Protein AF-A0A661SMF1-F1 (afdb_monomer_lite)

Sequence (92 aa):
MFSDLKDLLDWHFDRMSDAEREIMHWLAVNREPVSYPELKEDILSPLSRKELPSALHFLLRGLPIEKRGKCFTIQPVLMEHMTDRLIGQETV

pLDDT: mean 83.27, std 11.82, range [31.22, 94.62]

Secondary structure (DSSP, 8-state):
--SSHHHHHHHHHHTS-HHHHHHHHHHHHH-S-EEHHHHHHH---HHHHHHHHHHHHHHHHHS-EEEETTEEEE-HHHHHHHHHHHHHTT--

Radius of gyration: 12.99 Å; chains: 1; bounding box: 32×37×28 Å

Structure (mmCIF, N/CA/C/O backbone):
data_AF-A0A661SMF1-F1
#
_entry.id   AF-A0A661SMF1-F1
#
loop_
_atom_site.group_PDB
_atom_site.id
_atom_site.type_symbol
_atom_site.label_atom_id
_atom_site.label_alt_id
_atom_site.label_comp_id
_atom_site.label_asym_id
_atom_site.label_entity_id
_atom_site.label_seq_id
_atom_site.pdbx_PDB_ins_code
_atom_site.Cartn_x
_atom_site.Cartn_y
_atom_site.Cartn_z
_atom_site.occupancy
_atom_site.B_iso_or_equiv
_atom_site.auth_seq_id
_atom_site.auth_comp_id
_atom_site.auth_asym_id
_atom_site.auth_atom_id
_atom_site.pdbx_PDB_model_num
ATOM 1 N N . MET A 1 1 ? 20.459 -17.344 -6.384 1.00 57.81 1 MET A N 1
ATOM 2 C CA . MET A 1 1 ? 20.673 -16.153 -7.231 1.00 57.81 1 MET A CA 1
ATOM 3 C C . MET A 1 1 ? 19.348 -15.899 -7.923 1.00 57.81 1 MET A C 1
ATOM 5 O O . MET A 1 1 ? 18.828 -16.857 -8.476 1.00 57.81 1 MET A O 1
ATOM 9 N N . PHE A 1 2 ? 18.764 -14.707 -7.795 1.00 62.19 2 PHE A N 1
ATOM 10 C CA . PHE A 1 2 ? 17.539 -14.353 -8.526 1.00 62.19 2 PHE A CA 1
ATOM 11 C C . PHE A 1 2 ? 17.891 -14.212 -10.010 1.00 62.19 2 PHE A C 1
ATOM 13 O O . PHE A 1 2 ? 18.895 -13.566 -10.316 1.00 62.19 2 PHE A O 1
ATOM 20 N N . SER A 1 3 ? 17.139 -14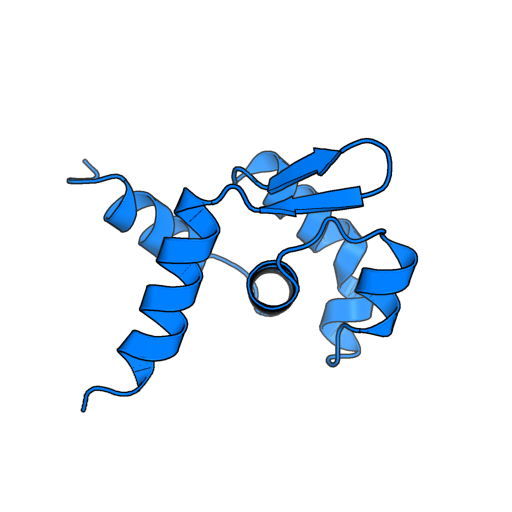.876 -10.888 1.00 64.44 3 SER A N 1
ATOM 21 C CA . SER A 1 3 ? 17.411 -14.914 -12.332 1.00 64.44 3 SER A CA 1
ATOM 22 C C . SER A 1 3 ? 17.077 -13.573 -12.978 1.00 64.44 3 SER A C 1
ATOM 24 O O . SER A 1 3 ? 17.856 -13.090 -13.792 1.00 64.44 3 SER A O 1
ATOM 26 N N . ASP A 1 4 ? 15.991 -12.939 -12.521 1.00 79.12 4 ASP A N 1
ATOM 27 C CA . ASP A 1 4 ? 15.498 -11.657 -13.022 1.00 79.12 4 ASP A CA 1
ATOM 28 C C . ASP A 1 4 ? 14.835 -10.816 -11.912 1.00 79.12 4 ASP A C 1
ATOM 30 O O . ASP A 1 4 ? 14.502 -11.313 -10.832 1.00 79.12 4 ASP A O 1
ATOM 34 N N . LEU A 1 5 ? 14.603 -9.521 -12.176 1.00 80.38 5 LEU A N 1
ATOM 35 C CA . LEU A 1 5 ? 13.903 -8.602 -11.259 1.00 80.38 5 LEU A CA 1
ATOM 36 C C . LEU A 1 5 ? 12.535 -9.152 -10.824 1.00 80.38 5 LEU A C 1
ATOM 38 O O . LEU A 1 5 ? 12.142 -8.988 -9.671 1.00 80.38 5 LEU A O 1
ATOM 42 N N . LYS A 1 6 ? 11.833 -9.837 -11.732 1.00 79.25 6 LYS A N 1
ATOM 43 C CA . LYS A 1 6 ? 10.534 -10.452 -11.457 1.00 79.25 6 LYS A CA 1
ATOM 44 C C . LYS A 1 6 ? 10.616 -11.499 -10.341 1.00 79.25 6 LYS A C 1
ATOM 46 O O . LYS A 1 6 ? 9.794 -11.446 -9.437 1.00 79.25 6 LYS A O 1
ATOM 51 N N . ASP A 1 7 ? 11.631 -12.365 -10.344 1.00 82.44 7 ASP A N 1
ATOM 52 C CA . ASP A 1 7 ? 11.806 -13.398 -9.309 1.00 82.44 7 ASP A CA 1
ATOM 53 C C . ASP A 1 7 ? 12.075 -12.792 -7.926 1.00 82.44 7 ASP A C 1
ATOM 55 O O . ASP A 1 7 ? 11.644 -13.320 -6.900 1.00 82.44 7 ASP A O 1
ATOM 59 N N . LEU A 1 8 ? 12.803 -11.671 -7.888 1.00 83.44 8 LEU A N 1
ATOM 60 C CA . LEU A 1 8 ? 13.043 -10.930 -6.654 1.00 83.44 8 LEU A CA 1
ATOM 61 C C . LEU A 1 8 ? 11.738 -10.318 -6.126 1.00 83.44 8 LEU A C 1
ATOM 63 O O . LEU A 1 8 ? 11.442 -10.440 -4.938 1.00 83.44 8 LEU A O 1
ATOM 67 N N . LEU A 1 9 ? 10.953 -9.683 -6.999 1.00 80.94 9 LEU A N 1
ATOM 68 C CA . LEU A 1 9 ? 9.662 -9.099 -6.633 1.00 80.94 9 LEU A CA 1
ATOM 69 C C . LEU A 1 9 ? 8.658 -10.167 -6.180 1.00 80.94 9 LEU A C 1
ATOM 71 O O . LEU A 1 9 ? 8.019 -9.981 -5.144 1.00 80.94 9 LEU A O 1
ATOM 75 N N . ASP A 1 10 ? 8.601 -11.303 -6.880 1.00 84.19 10 ASP A N 1
ATOM 76 C CA . ASP A 1 10 ? 7.770 -12.456 -6.522 1.00 84.19 10 ASP A CA 1
ATOM 77 C C . ASP A 1 10 ? 8.124 -12.956 -5.114 1.00 84.19 10 ASP A C 1
ATOM 79 O O . ASP A 1 10 ? 7.252 -13.064 -4.250 1.00 84.19 10 ASP A O 1
ATOM 83 N N . TRP A 1 11 ? 9.416 -13.150 -4.830 1.00 84.56 11 TRP A N 1
ATOM 84 C CA . TRP A 1 11 ? 9.875 -13.569 -3.505 1.00 84.56 11 TRP A CA 1
ATOM 85 C C . TRP A 1 11 ? 9.540 -12.558 -2.403 1.00 84.56 11 TRP A C 1
ATOM 87 O O . TRP A 1 11 ? 9.139 -12.947 -1.304 1.00 84.56 11 TRP A O 1
ATOM 97 N N . HIS A 1 12 ? 9.705 -11.260 -2.671 1.00 82.25 12 HIS A N 1
ATOM 98 C CA . HIS A 1 12 ? 9.343 -10.225 -1.706 1.00 82.25 12 HIS A CA 1
ATOM 99 C C . HIS A 1 12 ? 7.841 -10.252 -1.413 1.00 82.25 12 HIS A C 1
ATOM 101 O O . HIS A 1 12 ? 7.450 -10.181 -0.249 1.00 82.25 12 HIS A O 1
ATOM 107 N N . PHE A 1 13 ? 7.010 -10.399 -2.444 1.00 83.56 13 PHE A N 1
ATOM 108 C CA . PHE A 1 13 ? 5.556 -10.438 -2.325 1.00 83.56 13 PHE A CA 1
ATOM 109 C C . PHE A 1 13 ? 5.034 -11.689 -1.615 1.00 83.56 13 PHE A C 1
ATOM 111 O O . PHE A 1 13 ? 4.123 -11.614 -0.783 1.00 83.56 13 PHE A O 1
ATOM 118 N N . ASP A 1 14 ? 5.644 -12.842 -1.858 1.00 86.12 14 ASP A N 1
ATOM 119 C CA . ASP A 1 14 ? 5.268 -14.089 -1.190 1.00 86.12 14 ASP A CA 1
ATOM 120 C C . ASP A 1 14 ? 5.555 -14.054 0.320 1.00 86.12 14 ASP A C 1
ATOM 122 O O . ASP A 1 14 ? 4.899 -14.752 1.094 1.00 86.12 14 ASP A O 1
ATOM 126 N N . ARG A 1 15 ? 6.472 -13.185 0.763 1.00 87.38 15 ARG A N 1
ATOM 127 C CA . ARG A 1 15 ? 6.788 -12.966 2.183 1.00 87.38 15 ARG A CA 1
ATOM 128 C C . ARG A 1 15 ? 5.990 -11.846 2.851 1.00 87.38 15 ARG A C 1
ATOM 130 O O . ARG A 1 15 ? 6.101 -11.706 4.069 1.00 87.38 15 ARG A O 1
ATOM 137 N N . MET A 1 16 ? 5.232 -11.060 2.089 1.00 89.38 16 MET A N 1
ATOM 138 C CA . MET A 1 16 ? 4.394 -9.996 2.641 1.00 89.38 16 MET A CA 1
ATOM 139 C C . MET A 1 16 ? 3.263 -10.577 3.490 1.00 89.38 16 MET A C 1
ATOM 141 O O . MET A 1 16 ? 2.652 -11.588 3.139 1.00 89.38 16 MET A O 1
ATOM 145 N N . SER A 1 17 ? 2.963 -9.894 4.586 1.00 90.69 17 SER A N 1
ATOM 146 C CA . SER A 1 17 ? 1.728 -10.072 5.343 1.00 90.69 17 SER A CA 1
ATOM 147 C C . SER A 1 17 ? 0.508 -9.674 4.511 1.00 90.69 17 SER A C 1
ATOM 149 O O . SER A 1 17 ? 0.606 -8.924 3.536 1.00 90.69 17 SER A O 1
ATOM 151 N N . ASP A 1 18 ? -0.669 -10.135 4.926 1.00 90.44 18 ASP A N 1
ATOM 152 C CA . ASP A 1 18 ? -1.921 -9.810 4.238 1.00 90.44 18 ASP A CA 1
ATOM 153 C C . ASP A 1 18 ? -2.186 -8.296 4.210 1.00 90.44 18 ASP A C 1
ATOM 155 O O . ASP A 1 18 ? -2.617 -7.765 3.187 1.00 90.44 18 ASP A O 1
ATOM 159 N N . ALA A 1 19 ? -1.829 -7.582 5.284 1.00 91.69 19 ALA A N 1
ATOM 160 C CA . ALA A 1 19 ? -1.930 -6.127 5.346 1.00 91.69 19 ALA A CA 1
ATOM 161 C C . ALA A 1 19 ? -1.019 -5.433 4.320 1.00 91.69 19 ALA A C 1
ATOM 163 O O . ALA A 1 19 ? -1.443 -4.502 3.637 1.00 91.69 19 ALA A O 1
ATOM 164 N N . GLU A 1 20 ? 0.226 -5.894 4.183 1.00 90.69 20 GLU A N 1
ATOM 165 C CA . GLU A 1 20 ? 1.171 -5.369 3.192 1.00 90.69 20 GLU A CA 1
ATOM 166 C C . GLU A 1 20 ? 0.689 -5.614 1.758 1.00 90.69 20 GLU A C 1
ATOM 168 O O . GLU A 1 20 ? 0.741 -4.700 0.932 1.00 90.69 20 GLU A O 1
ATOM 173 N N . ARG A 1 21 ? 0.166 -6.814 1.469 1.00 89.56 21 ARG A N 1
ATOM 174 C CA . ARG A 1 21 ? -0.400 -7.145 0.152 1.00 89.56 21 ARG A CA 1
ATOM 175 C C . ARG A 1 21 ? -1.609 -6.287 -0.181 1.00 89.56 21 ARG A C 1
ATOM 177 O O . ARG A 1 21 ? -1.685 -5.769 -1.290 1.00 89.56 21 ARG A O 1
ATOM 184 N N . GLU A 1 22 ? -2.527 -6.100 0.765 1.00 90.44 22 GLU A N 1
ATOM 185 C CA . GLU A 1 22 ? -3.713 -5.263 0.561 1.00 90.44 22 GLU A CA 1
ATOM 186 C C . GLU A 1 22 ? -3.326 -3.811 0.255 1.00 90.44 22 GLU A C 1
ATOM 188 O O . GLU A 1 22 ? -3.842 -3.230 -0.698 1.00 90.44 22 GLU A O 1
ATOM 193 N N . ILE A 1 23 ? -2.351 -3.251 0.980 1.00 90.00 23 ILE A N 1
ATOM 194 C CA . ILE A 1 23 ? -1.812 -1.911 0.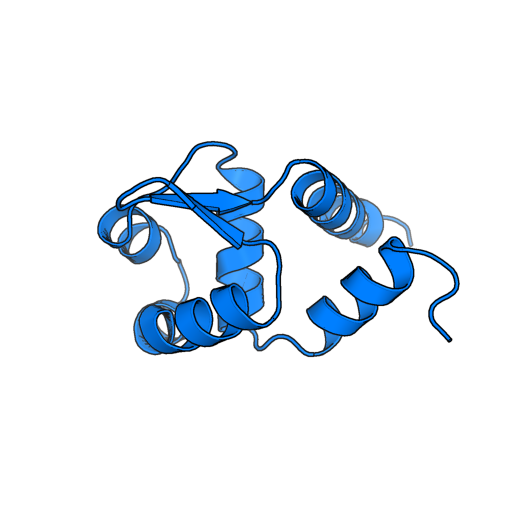700 1.00 90.00 23 ILE A CA 1
ATOM 195 C C . ILE A 1 23 ? -1.202 -1.845 -0.705 1.00 90.00 23 ILE A C 1
ATOM 197 O O . ILE A 1 23 ? -1.473 -0.905 -1.452 1.00 90.00 23 ILE A O 1
ATOM 201 N N . MET A 1 24 ? -0.384 -2.834 -1.077 1.00 89.06 24 MET A N 1
ATOM 202 C CA . MET A 1 24 ? 0.250 -2.892 -2.397 1.00 89.06 24 MET A CA 1
ATOM 203 C C . MET A 1 24 ? -0.780 -2.997 -3.525 1.00 89.06 24 MET A C 1
ATOM 205 O O . MET A 1 24 ? -0.651 -2.299 -4.530 1.00 89.06 24 MET A O 1
ATOM 209 N N . HIS A 1 25 ? -1.814 -3.825 -3.357 1.00 87.75 25 HIS A N 1
ATOM 210 C CA . HIS A 1 25 ? -2.922 -3.919 -4.306 1.00 87.75 25 HIS A CA 1
ATOM 211 C C . HIS A 1 25 ? -3.646 -2.583 -4.442 1.00 87.75 25 HIS A C 1
ATOM 213 O O . HIS A 1 25 ? -3.878 -2.134 -5.562 1.00 87.75 25 HIS A O 1
ATOM 219 N N . TRP A 1 26 ? -3.936 -1.918 -3.323 1.00 89.56 26 TRP A N 1
ATOM 220 C CA . TRP A 1 26 ? -4.629 -0.637 -3.340 1.00 89.56 26 TRP A CA 1
ATOM 221 C C . TRP A 1 26 ? -3.836 0.432 -4.097 1.00 89.56 26 TRP A C 1
ATOM 223 O O . TRP A 1 26 ? -4.345 1.065 -5.020 1.00 89.56 26 TRP A O 1
ATOM 233 N N . LEU A 1 27 ? -2.550 0.577 -3.775 1.00 88.25 27 LEU A N 1
ATOM 234 C CA . LEU A 1 27 ? -1.659 1.525 -4.446 1.00 88.25 27 LEU A CA 1
ATOM 235 C C . LEU A 1 27 ? -1.476 1.205 -5.943 1.00 88.25 27 LEU A C 1
ATOM 237 O O . LEU A 1 27 ? -1.388 2.126 -6.758 1.00 88.25 27 LEU A O 1
ATOM 241 N N . ALA A 1 28 ? -1.437 -0.078 -6.321 1.00 87.25 28 ALA A N 1
ATOM 242 C CA . ALA A 1 28 ? -1.327 -0.500 -7.719 1.00 87.25 28 ALA A CA 1
ATOM 243 C C . ALA A 1 28 ? -2.606 -0.210 -8.526 1.00 87.25 28 ALA A C 1
ATOM 245 O O . ALA A 1 28 ? -2.518 0.156 -9.700 1.00 87.25 28 ALA A O 1
ATOM 246 N N . VAL A 1 29 ? -3.783 -0.339 -7.902 1.00 85.94 29 VAL A N 1
ATOM 247 C CA . VAL A 1 29 ? -5.083 -0.031 -8.520 1.00 85.94 29 VAL A CA 1
ATOM 248 C C . VAL A 1 29 ? -5.314 1.476 -8.623 1.00 85.94 29 VAL A C 1
ATOM 250 O O . VAL A 1 29 ? -5.788 1.937 -9.658 1.00 85.94 29 VAL A O 1
ATOM 253 N N . ASN A 1 30 ? -4.953 2.250 -7.595 1.00 87.00 30 ASN A N 1
ATOM 254 C CA . ASN A 1 30 ? -5.196 3.693 -7.574 1.00 87.00 30 ASN A CA 1
ATOM 255 C C . ASN A 1 30 ? -4.360 4.463 -8.603 1.00 87.00 30 ASN A C 1
ATOM 257 O O . ASN A 1 30 ? -4.818 5.462 -9.145 1.00 87.00 30 ASN A O 1
ATOM 261 N N . ARG A 1 31 ? -3.129 4.011 -8.877 1.00 83.06 31 ARG A N 1
ATOM 262 C CA . ARG A 1 31 ? -2.191 4.588 -9.866 1.00 83.06 31 ARG A CA 1
ATOM 263 C C . ARG A 1 31 ? -1.797 6.059 -9.676 1.00 83.06 31 ARG A C 1
ATOM 265 O O . ARG A 1 31 ? -0.915 6.539 -10.382 1.00 83.06 31 ARG A O 1
ATOM 272 N N . GLU A 1 32 ? -2.361 6.749 -8.693 1.00 86.94 32 GLU A N 1
ATOM 273 C CA . GLU A 1 32 ? -1.997 8.106 -8.286 1.00 86.94 32 GLU A CA 1
ATOM 274 C C . GLU A 1 32 ? -1.375 8.113 -6.877 1.00 86.94 32 GLU A C 1
ATOM 276 O O . GLU A 1 32 ? -1.599 7.175 -6.105 1.00 86.94 32 GLU A O 1
ATOM 281 N N . PRO A 1 33 ? -0.568 9.130 -6.508 1.00 89.19 33 PRO A N 1
ATOM 282 C CA . PRO A 1 33 ?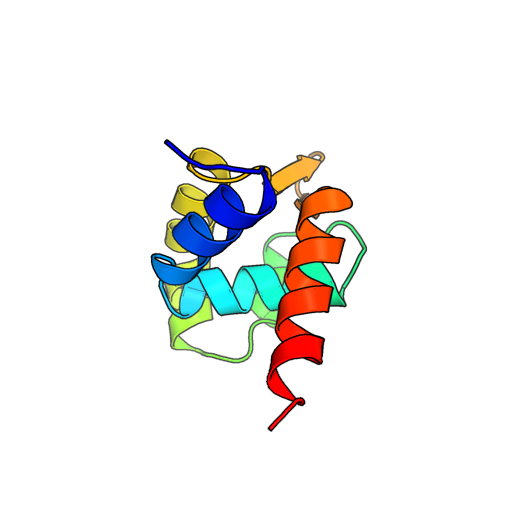 -0.018 9.242 -5.160 1.00 89.19 33 PRO A CA 1
ATOM 283 C C . PRO A 1 33 ? -1.114 9.398 -4.097 1.00 89.19 33 PRO A C 1
ATOM 285 O O . PRO A 1 33 ? -1.887 10.347 -4.148 1.00 89.19 33 PRO A O 1
ATOM 288 N N . VAL A 1 34 ? -1.108 8.530 -3.085 1.00 92.62 34 VAL A N 1
ATOM 289 C CA . VAL A 1 34 ? -2.156 8.458 -2.050 1.00 92.62 34 VAL A CA 1
ATOM 290 C C . VAL A 1 34 ? -1.621 8.948 -0.718 1.00 92.62 34 VAL A C 1
ATOM 292 O O . VAL A 1 34 ? -0.549 8.520 -0.284 1.00 92.62 34 VAL A O 1
ATOM 295 N N . SER A 1 35 ? -2.336 9.830 -0.033 1.00 93.62 35 SER A N 1
ATOM 296 C CA . SER A 1 35 ? -1.963 10.239 1.318 1.00 93.62 35 SER A CA 1
ATOM 297 C C . SER A 1 35 ? -2.284 9.152 2.353 1.00 93.62 35 SER A C 1
ATOM 299 O O . SER A 1 35 ? -3.095 8.257 2.139 1.00 93.62 35 SER A O 1
ATOM 301 N N . TYR A 1 36 ? -1.648 9.225 3.523 1.00 92.62 36 TYR A N 1
ATOM 302 C CA . TYR A 1 36 ? -1.966 8.318 4.631 1.00 92.62 36 TYR A CA 1
ATOM 303 C C . TYR A 1 36 ? -3.462 8.279 5.023 1.00 92.62 36 TYR A C 1
ATOM 305 O O . TYR A 1 36 ? -3.965 7.174 5.224 1.00 92.62 36 TYR A O 1
ATOM 313 N N . PRO A 1 37 ? -4.176 9.416 5.196 1.00 93.69 37 PRO A N 1
ATOM 314 C CA . PRO A 1 37 ? -5.594 9.372 5.550 1.00 93.69 37 PRO A CA 1
ATOM 315 C C . PRO A 1 37 ? -6.451 8.717 4.464 1.00 93.69 37 PRO A C 1
ATOM 317 O O . PRO A 1 37 ? -7.241 7.853 4.822 1.00 93.69 37 PRO A O 1
ATOM 320 N N . GLU A 1 38 ? -6.225 9.033 3.185 1.00 93.19 38 GLU A N 1
ATOM 321 C CA . GLU A 1 38 ? -6.933 8.400 2.055 1.00 93.19 38 GLU A CA 1
ATOM 322 C C . GLU A 1 38 ? -6.710 6.881 2.069 1.00 93.19 38 GLU A C 1
ATOM 324 O O . GLU A 1 38 ? -7.650 6.104 2.200 1.00 93.19 38 GLU A O 1
ATOM 329 N N . LEU A 1 39 ? -5.445 6.449 2.129 1.00 91.62 39 LEU A N 1
ATOM 330 C CA . LEU A 1 39 ? -5.099 5.028 2.183 1.00 91.62 39 LEU A CA 1
ATOM 331 C C . LEU A 1 39 ? -5.742 4.313 3.386 1.00 91.62 39 LEU A C 1
ATOM 333 O O . LEU A 1 39 ? -6.130 3.152 3.301 1.00 91.62 39 LEU A O 1
ATOM 337 N N . LYS A 1 40 ? -5.867 4.993 4.530 1.00 92.50 40 LYS A N 1
ATOM 338 C CA . LYS A 1 40 ? -6.510 4.436 5.725 1.00 92.50 40 LYS A CA 1
ATOM 339 C C . LYS A 1 40 ? -8.026 4.300 5.565 1.00 92.50 40 LYS A C 1
ATOM 341 O O . LYS A 1 40 ? -8.600 3.384 6.156 1.00 92.50 40 LYS A O 1
ATOM 346 N N . GLU A 1 41 ? -8.671 5.215 4.850 1.00 92.44 41 GLU A N 1
ATOM 347 C CA . GLU A 1 41 ? -10.110 5.171 4.585 1.00 92.44 41 GLU A CA 1
ATOM 348 C C . GLU A 1 41 ? -10.460 4.068 3.587 1.00 92.44 41 GLU A C 1
ATOM 350 O O . GLU A 1 41 ? -11.424 3.333 3.821 1.00 92.44 41 GLU A O 1
ATOM 355 N N . ASP A 1 42 ? -9.623 3.892 2.567 1.00 90.62 42 ASP A N 1
ATOM 356 C CA . ASP A 1 42 ? -9.913 3.002 1.449 1.00 90.62 42 ASP A CA 1
ATOM 357 C C . ASP A 1 42 ? -9.485 1.538 1.655 1.00 90.62 42 ASP A C 1
ATOM 359 O O . ASP A 1 42 ? -9.987 0.640 0.973 1.00 90.62 42 ASP A O 1
ATOM 363 N N . ILE A 1 43 ? -8.596 1.260 2.617 1.00 91.44 43 ILE A N 1
ATOM 364 C CA . ILE A 1 43 ? -8.304 -0.116 3.045 1.00 91.44 43 ILE A CA 1
ATOM 365 C C . ILE A 1 43 ? -9.556 -0.736 3.662 1.00 91.44 43 ILE A C 1
ATOM 367 O O . ILE A 1 43 ? -10.116 -0.214 4.635 1.00 91.44 43 ILE A O 1
ATOM 371 N N . LEU A 1 44 ? -9.961 -1.884 3.123 1.00 89.88 44 LEU A N 1
ATOM 372 C CA . LEU A 1 44 ? -11.226 -2.534 3.447 1.00 89.88 44 LEU A CA 1
ATOM 373 C C . LEU A 1 44 ? -11.122 -3.346 4.737 1.00 89.88 44 LEU A C 1
ATOM 375 O O . LEU A 1 44 ? -12.029 -3.308 5.570 1.00 89.88 44 LEU A O 1
ATOM 379 N N . SER A 1 45 ? -10.010 -4.058 4.931 1.00 92.19 45 SER A N 1
ATOM 380 C CA . SER A 1 45 ? -9.790 -4.874 6.123 1.00 92.19 45 SER A CA 1
ATOM 381 C C . SER A 1 45 ? -9.558 -4.006 7.368 1.00 92.19 45 SER A C 1
ATOM 383 O O . SER A 1 45 ? -8.593 -3.234 7.430 1.00 92.19 45 SER A O 1
ATOM 385 N N . PRO A 1 46 ? -10.365 -4.169 8.435 1.00 91.62 46 PRO A N 1
ATOM 386 C CA . PRO A 1 46 ? -10.126 -3.483 9.703 1.00 91.62 46 PRO A CA 1
ATOM 387 C C . PRO A 1 46 ? -8.776 -3.846 10.335 1.00 91.62 46 PRO A C 1
ATOM 389 O O . PRO A 1 46 ? -8.170 -3.013 11.014 1.00 91.62 46 PRO A O 1
ATOM 392 N N . LEU A 1 47 ? -8.298 -5.077 10.111 1.00 91.50 47 LEU A N 1
ATOM 393 C CA . LEU A 1 47 ? -6.998 -5.532 10.600 1.00 91.50 47 LEU A CA 1
ATOM 394 C C . LEU A 1 47 ? -5.870 -4.805 9.863 1.00 91.50 47 LEU A C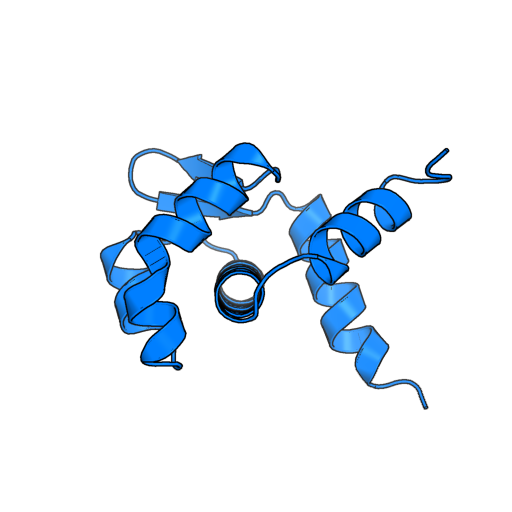 1
ATOM 396 O O . LEU A 1 47 ? -5.035 -4.174 10.509 1.00 91.50 47 LEU A O 1
ATOM 400 N N . SER A 1 48 ? -5.916 -4.775 8.532 1.00 91.94 48 SER A N 1
ATOM 401 C CA . SER A 1 48 ? -4.919 -4.077 7.714 1.00 91.94 48 SER A CA 1
ATOM 402 C C . SER A 1 48 ? -4.907 -2.577 7.994 1.00 91.94 48 SER A C 1
ATOM 404 O O . SER A 1 48 ? -3.847 -1.966 8.088 1.00 91.94 48 SER A O 1
ATOM 406 N N . ARG A 1 49 ? -6.075 -1.973 8.251 1.00 93.62 49 ARG A N 1
ATOM 407 C CA . ARG A 1 49 ? -6.181 -0.566 8.665 1.00 93.62 49 ARG A CA 1
ATOM 408 C C . ARG A 1 49 ? -5.488 -0.290 10.003 1.00 93.62 49 ARG A C 1
ATOM 410 O O . ARG A 1 49 ? -4.921 0.787 10.195 1.00 93.62 49 ARG A O 1
ATOM 417 N N . LYS A 1 50 ? -5.545 -1.240 10.942 1.00 93.94 50 LYS A N 1
ATOM 418 C CA . LYS A 1 50 ? -4.843 -1.160 12.232 1.00 93.94 50 LYS A CA 1
ATOM 419 C C . LYS A 1 50 ? -3.334 -1.348 12.058 1.00 93.94 50 LYS A C 1
ATOM 421 O O . LYS A 1 50 ? -2.562 -0.676 12.736 1.00 93.94 50 LYS A O 1
ATOM 426 N N . GLU A 1 51 ? -2.928 -2.237 11.158 1.00 94.62 51 GLU A N 1
ATOM 427 C CA . GLU A 1 51 ? -1.524 -2.560 10.888 1.00 94.62 51 GLU A CA 1
ATOM 428 C C . GLU A 1 51 ? -0.848 -1.605 9.896 1.00 94.62 51 GLU A C 1
ATOM 430 O O . GLU A 1 51 ? 0.376 -1.623 9.779 1.00 94.62 51 GLU A O 1
ATOM 435 N N . LEU A 1 52 ? -1.613 -0.713 9.259 1.00 92.38 52 LEU A N 1
ATOM 436 C CA . LEU A 1 52 ? -1.158 0.224 8.231 1.00 92.38 52 LEU A CA 1
ATOM 437 C C . LEU A 1 52 ? 0.159 0.954 8.565 1.00 92.38 52 LEU A C 1
ATOM 439 O O . LEU A 1 52 ? 1.039 0.975 7.704 1.00 92.38 52 LEU A O 1
ATOM 443 N N . PRO A 1 53 ? 0.374 1.519 9.775 1.00 92.38 53 PRO A N 1
ATOM 444 C CA . PRO A 1 53 ? 1.651 2.156 10.102 1.00 92.38 53 PRO A CA 1
ATOM 445 C C . PRO A 1 53 ? 2.842 1.194 10.035 1.00 92.38 53 PRO A C 1
ATOM 447 O O . PRO A 1 53 ? 3.893 1.544 9.498 1.00 92.38 53 PRO A O 1
ATOM 450 N N . SER A 1 54 ? 2.678 -0.012 10.582 1.00 92.81 54 SER A N 1
ATOM 451 C CA . SER A 1 54 ? 3.721 -1.038 10.619 1.00 92.81 54 SER A CA 1
ATOM 452 C C . SER A 1 54 ? 3.973 -1.595 9.223 1.00 92.81 54 SER A C 1
ATOM 454 O O . SER A 1 54 ? 5.121 -1.662 8.795 1.00 92.81 54 SER A O 1
ATOM 456 N N . ALA A 1 55 ? 2.912 -1.912 8.482 1.00 91.25 55 ALA A N 1
ATOM 457 C CA . ALA A 1 55 ? 3.004 -2.405 7.114 1.00 91.25 55 ALA A CA 1
ATOM 458 C C . ALA A 1 55 ? 3.697 -1.386 6.192 1.00 91.25 55 ALA A C 1
ATOM 460 O O . ALA A 1 55 ? 4.646 -1.734 5.497 1.00 91.25 55 ALA A O 1
ATOM 461 N N . LEU A 1 56 ? 3.335 -0.096 6.258 1.00 89.56 56 LEU A N 1
ATOM 462 C CA . LEU A 1 56 ? 4.042 0.954 5.512 1.00 89.56 56 LEU A CA 1
ATOM 463 C C . LEU A 1 56 ? 5.514 1.073 5.920 1.00 89.56 56 LEU A C 1
ATOM 465 O O . LEU A 1 56 ? 6.363 1.298 5.061 1.00 89.56 56 LEU A O 1
ATOM 469 N N . HIS A 1 57 ? 5.840 0.920 7.209 1.00 88.94 57 HIS A N 1
ATOM 470 C CA . HIS A 1 57 ? 7.232 0.933 7.664 1.00 88.94 57 HIS A CA 1
ATOM 471 C C . HIS A 1 57 ? 8.056 -0.193 7.025 1.00 88.94 57 HIS A C 1
ATOM 473 O O . HIS A 1 57 ? 9.182 0.054 6.587 1.00 88.94 57 HIS A O 1
ATOM 479 N N . PHE A 1 58 ? 7.514 -1.410 6.955 1.00 88.19 58 PHE A N 1
ATOM 480 C CA . PHE A 1 58 ? 8.195 -2.541 6.326 1.00 88.19 58 PHE A CA 1
ATOM 481 C C . PHE A 1 58 ? 8.288 -2.379 4.808 1.00 88.19 58 PHE A C 1
ATOM 483 O O . PHE A 1 58 ? 9.382 -2.513 4.253 1.00 88.19 58 PHE A O 1
ATOM 490 N N . LEU A 1 59 ? 7.196 -1.981 4.153 1.00 87.50 59 LEU A N 1
ATOM 491 C CA . LEU A 1 59 ? 7.159 -1.761 2.708 1.00 87.50 59 LEU A CA 1
ATOM 492 C C . LEU A 1 59 ? 8.158 -0.686 2.256 1.00 87.50 59 LEU A C 1
ATOM 494 O O . LEU A 1 59 ? 8.917 -0.919 1.321 1.00 87.50 59 LEU A O 1
ATOM 498 N N . LEU A 1 60 ? 8.243 0.452 2.955 1.00 84.44 60 LEU A N 1
ATOM 499 C CA . LEU A 1 60 ? 9.197 1.527 2.632 1.00 84.44 60 LEU A CA 1
ATOM 500 C C . LEU A 1 60 ? 10.669 1.129 2.829 1.00 84.44 60 LEU A C 1
ATOM 502 O O . LEU A 1 60 ? 11.559 1.802 2.312 1.00 84.44 60 LEU A O 1
ATOM 506 N N . ARG A 1 61 ? 10.947 0.081 3.615 1.00 82.88 61 ARG A N 1
ATOM 507 C CA . ARG A 1 61 ? 12.310 -0.428 3.841 1.00 82.88 61 ARG A CA 1
ATOM 508 C C . ARG A 1 61 ? 12.682 -1.573 2.908 1.00 82.88 61 ARG A C 1
ATOM 510 O O . ARG A 1 61 ? 13.863 -1.739 2.620 1.00 82.88 61 ARG A O 1
ATOM 517 N N . GLY A 1 62 ? 11.706 -2.389 2.520 1.00 76.62 62 GLY A N 1
ATOM 518 C CA . GLY A 1 62 ? 11.919 -3.619 1.761 1.00 76.62 62 GLY A CA 1
ATOM 519 C C . GLY A 1 62 ? 11.628 -3.504 0.269 1.00 76.62 62 GLY A C 1
ATOM 520 O O . GLY A 1 62 ? 12.064 -4.374 -0.478 1.00 76.62 62 GLY A O 1
ATOM 521 N N . LEU A 1 63 ? 10.904 -2.469 -0.168 1.00 75.06 63 LEU A N 1
ATOM 522 C CA . LEU A 1 63 ? 10.438 -2.320 -1.545 1.00 75.06 63 LEU A CA 1
ATOM 523 C C . LEU A 1 63 ? 10.576 -0.885 -2.068 1.00 75.06 63 LEU A C 1
ATOM 525 O O . LEU A 1 63 ? 10.578 0.065 -1.285 1.00 75.06 63 LEU A O 1
ATOM 529 N N . PRO A 1 64 ? 10.580 -0.708 -3.402 1.00 68.44 64 PRO A N 1
ATOM 530 C CA . PRO A 1 64 ? 10.495 0.600 -4.049 1.00 68.44 64 PRO A CA 1
ATOM 531 C C . PRO A 1 64 ? 9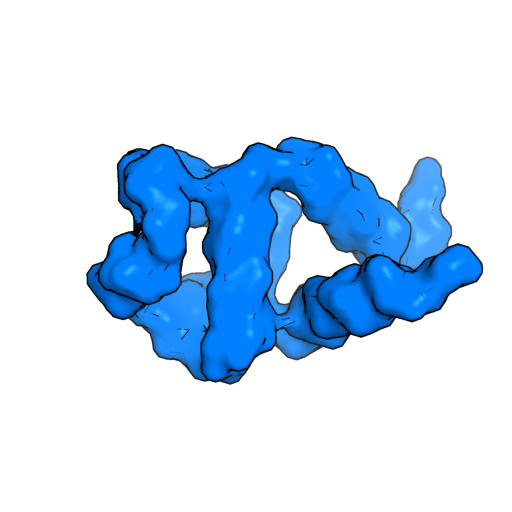.095 1.258 -3.968 1.00 68.44 64 PRO A C 1
ATOM 533 O O . PRO A 1 64 ? 8.557 1.714 -4.978 1.00 68.44 64 PRO A O 1
ATOM 536 N N . ILE A 1 65 ? 8.492 1.346 -2.774 1.00 77.44 65 ILE A N 1
ATOM 537 C CA . ILE A 1 65 ? 7.424 2.333 -2.540 1.00 77.44 65 ILE A CA 1
ATOM 538 C C . ILE A 1 65 ? 8.090 3.696 -2.384 1.00 77.44 65 ILE A C 1
ATOM 540 O O . ILE A 1 65 ? 8.934 3.906 -1.511 1.00 77.44 65 ILE A O 1
ATOM 544 N N . GLU A 1 66 ? 7.696 4.646 -3.221 1.00 77.25 66 GLU A N 1
ATOM 545 C CA . GLU A 1 66 ? 8.185 6.012 -3.141 1.00 77.25 66 GLU A CA 1
ATOM 546 C C . GLU A 1 66 ? 7.298 6.845 -2.226 1.00 77.25 66 GLU A C 1
ATOM 548 O O . GLU A 1 66 ? 6.066 6.788 -2.266 1.00 77.25 66 GLU A O 1
ATOM 553 N N . LYS A 1 67 ? 7.943 7.704 -1.440 1.00 79.12 67 LYS A N 1
ATOM 554 C CA . LYS A 1 67 ? 7.265 8.764 -0.707 1.00 79.12 67 LYS A CA 1
ATOM 555 C C . LYS A 1 67 ? 7.429 10.078 -1.462 1.00 79.12 67 LYS A C 1
ATOM 557 O O . LYS A 1 67 ? 8.527 10.627 -1.528 1.00 79.12 67 LYS A O 1
ATOM 562 N N . ARG A 1 68 ? 6.331 10.616 -1.994 1.00 80.44 68 ARG A N 1
ATOM 563 C CA . ARG A 1 68 ? 6.277 11.953 -2.605 1.00 80.44 68 ARG A CA 1
ATOM 564 C C . ARG A 1 68 ? 5.613 12.911 -1.626 1.00 80.44 68 ARG A C 1
ATOM 566 O O . ARG A 1 68 ? 4.392 13.024 -1.553 1.00 80.44 68 ARG A O 1
ATOM 573 N N . GLY A 1 69 ? 6.432 13.569 -0.806 1.00 84.56 69 GLY A N 1
ATOM 574 C CA . GLY A 1 69 ? 5.947 14.443 0.262 1.00 84.56 69 GLY A CA 1
ATOM 575 C C . GLY A 1 69 ? 5.180 13.662 1.332 1.00 84.56 69 GLY A C 1
ATOM 576 O O . GLY A 1 69 ? 5.778 12.909 2.100 1.00 84.56 69 GLY A O 1
ATOM 577 N N . LYS A 1 70 ? 3.859 13.862 1.405 1.00 87.44 70 LYS A N 1
ATOM 578 C CA . LYS A 1 70 ? 2.961 13.146 2.332 1.00 87.44 70 LYS A CA 1
ATOM 579 C C . LYS A 1 70 ? 2.223 11.970 1.681 1.00 87.44 70 LYS A C 1
ATOM 581 O O . LYS A 1 70 ? 1.452 11.310 2.373 1.00 87.44 70 LYS A O 1
ATOM 586 N N . CYS A 1 71 ? 2.470 11.721 0.397 1.00 90.00 71 CYS A N 1
ATOM 587 C CA . CYS A 1 71 ? 1.812 10.671 -0.365 1.00 90.00 71 CYS A CA 1
ATOM 588 C C . CYS A 1 71 ? 2.752 9.495 -0.642 1.00 90.00 71 CYS A C 1
ATOM 590 O O . CYS A 1 71 ? 3.976 9.653 -0.699 1.00 90.00 71 CYS A O 1
ATOM 592 N N . PHE A 1 72 ? 2.154 8.327 -0.835 1.00 90.38 72 PHE A N 1
ATOM 593 C CA . PHE A 1 72 ? 2.791 7.072 -1.199 1.00 90.38 72 PHE A CA 1
ATOM 594 C C . PHE A 1 72 ? 2.440 6.735 -2.641 1.00 90.38 72 PHE A C 1
ATOM 596 O O . PHE A 1 72 ? 1.315 6.954 -3.083 1.00 90.38 72 PHE A O 1
ATOM 603 N N . THR A 1 73 ? 3.405 6.210 -3.380 1.00 87.88 73 THR A N 1
ATOM 604 C CA . THR A 1 73 ? 3.190 5.734 -4.744 1.00 87.88 73 THR A CA 1
ATOM 605 C C . THR A 1 73 ? 4.105 4.551 -5.027 1.00 87.88 73 THR A C 1
ATOM 607 O O . THR A 1 73 ? 5.130 4.369 -4.371 1.00 87.88 73 THR A O 1
ATOM 610 N N . ILE A 1 74 ? 3.718 3.729 -5.991 1.00 86.38 74 ILE A N 1
ATOM 611 C CA . ILE A 1 74 ? 4.478 2.567 -6.434 1.00 86.38 74 ILE A CA 1
ATOM 612 C C . ILE A 1 74 ? 5.165 2.928 -7.754 1.00 86.38 74 ILE A C 1
ATOM 614 O O . ILE A 1 74 ? 4.548 3.545 -8.622 1.00 86.38 74 ILE A O 1
ATOM 618 N N . GLN A 1 75 ? 6.436 2.548 -7.923 1.00 83.50 75 GLN A N 1
ATOM 619 C CA . GLN A 1 75 ? 7.116 2.739 -9.207 1.00 83.50 75 GLN A CA 1
ATOM 620 C C . GLN A 1 75 ? 6.432 1.936 -10.329 1.00 83.50 75 GLN A C 1
ATOM 622 O O . GLN A 1 75 ? 5.989 0.815 -10.077 1.00 83.50 75 GLN A O 1
ATOM 627 N N . PRO A 1 76 ? 6.414 2.431 -11.580 1.00 81.94 76 PRO A N 1
ATOM 628 C CA . PRO A 1 76 ? 5.733 1.761 -12.692 1.00 81.94 76 PRO A CA 1
ATOM 629 C C . PRO A 1 76 ? 6.069 0.268 -12.844 1.00 81.94 76 PRO A C 1
ATOM 631 O O . PRO A 1 76 ? 5.166 -0.545 -12.996 1.00 81.94 76 PRO A O 1
ATOM 634 N N . VAL A 1 77 ? 7.339 -0.118 -12.681 1.00 81.88 77 VAL A N 1
ATOM 635 C CA . VAL A 1 77 ? 7.786 -1.522 -12.788 1.00 81.88 77 VAL A CA 1
ATOM 636 C C . VAL A 1 77 ? 7.142 -2.458 -11.754 1.00 81.88 77 VAL A C 1
ATOM 638 O O . VAL A 1 77 ? 6.832 -3.609 -12.045 1.00 81.88 77 VAL A O 1
ATOM 641 N N . LEU A 1 78 ? 6.906 -1.968 -10.535 1.00 82.75 78 LEU A N 1
ATOM 642 C CA . LEU A 1 78 ? 6.203 -2.722 -9.497 1.00 82.75 78 LEU A CA 1
ATOM 643 C C . LEU A 1 78 ? 4.706 -2.798 -9.801 1.00 82.75 78 LEU A C 1
ATOM 645 O O . LEU A 1 78 ? 4.076 -3.807 -9.513 1.00 82.75 78 LEU A O 1
ATOM 649 N N . MET A 1 79 ? 4.132 -1.735 -10.361 1.00 82.88 79 MET A N 1
ATOM 650 C CA . MET A 1 79 ? 2.722 -1.704 -10.741 1.00 82.88 79 MET A CA 1
ATOM 651 C C . MET A 1 79 ? 2.428 -2.699 -11.866 1.00 82.88 79 MET A C 1
ATOM 653 O O . MET A 1 79 ? 1.425 -3.407 -11.791 1.00 82.88 79 MET A O 1
ATOM 657 N N . GLU A 1 80 ? 3.312 -2.791 -12.862 1.00 82.25 80 GLU A N 1
ATOM 658 C CA . GLU A 1 80 ? 3.261 -3.817 -13.910 1.00 82.25 80 GLU A CA 1
ATOM 659 C C . GLU A 1 80 ? 3.320 -5.214 -13.291 1.00 82.25 80 GLU A C 1
ATOM 661 O O . GLU A 1 80 ? 2.398 -5.997 -13.487 1.00 82.25 80 GLU A O 1
ATOM 666 N N . HIS A 1 81 ? 4.298 -5.482 -12.421 1.00 84.00 81 HIS A N 1
ATOM 667 C CA . HIS A 1 81 ? 4.408 -6.768 -11.728 1.00 84.00 81 HIS A CA 1
ATOM 668 C C . HIS A 1 81 ? 3.152 -7.137 -10.914 1.00 84.00 81 HIS A C 1
ATOM 670 O O . HIS A 1 81 ? 2.674 -8.271 -10.958 1.00 84.00 81 HIS A O 1
ATOM 676 N N . MET A 1 82 ? 2.591 -6.176 -10.176 1.00 80.94 82 MET A N 1
ATOM 677 C CA . MET A 1 82 ? 1.359 -6.356 -9.403 1.00 80.94 82 MET A CA 1
ATOM 678 C C . MET A 1 82 ? 0.151 -6.622 -10.303 1.00 80.94 82 MET A C 1
ATOM 680 O O . MET A 1 82 ? -0.694 -7.450 -9.968 1.00 80.94 82 MET A O 1
ATOM 684 N N . THR A 1 83 ? 0.075 -5.932 -11.442 1.00 80.06 83 THR A N 1
ATOM 685 C CA . THR A 1 83 ? -0.982 -6.117 -12.443 1.00 80.06 83 THR A CA 1
ATOM 686 C C . THR A 1 83 ? -0.863 -7.495 -13.095 1.00 80.06 83 THR A C 1
ATOM 688 O O . THR A 1 83 ? -1.857 -8.212 -13.171 1.00 80.06 83 THR A O 1
ATOM 691 N N . ASP A 1 84 ? 0.349 -7.910 -13.465 1.00 81.69 84 ASP A N 1
ATOM 692 C CA . ASP A 1 84 ? 0.636 -9.234 -14.019 1.00 81.69 84 ASP A CA 1
ATOM 693 C C . ASP A 1 84 ? 0.276 -10.348 -13.036 1.00 81.69 84 ASP A C 1
ATOM 695 O O . ASP A 1 84 ? -0.285 -11.363 -13.440 1.00 81.69 84 ASP A O 1
ATOM 699 N N . ARG A 1 85 ? 0.539 -10.168 -11.732 1.00 77.38 85 ARG A N 1
ATOM 700 C CA . ARG A 1 85 ? 0.078 -11.124 -10.717 1.00 77.38 85 ARG A CA 1
ATOM 701 C C . ARG A 1 85 ? -1.437 -11.120 -10.580 1.00 77.38 85 ARG A C 1
ATOM 703 O O . ARG A 1 85 ? -2.007 -12.196 -10.514 1.00 77.38 85 ARG A O 1
ATOM 710 N N . LEU A 1 86 ? -2.096 -9.964 -10.543 1.00 72.00 86 LEU A N 1
ATOM 711 C CA . LEU A 1 86 ? -3.558 -9.899 -10.424 1.00 72.00 86 LEU A CA 1
ATOM 712 C C . LEU A 1 86 ? -4.263 -10.592 -11.600 1.00 72.00 86 LEU A C 1
ATOM 714 O O . LEU A 1 86 ? -5.200 -11.348 -11.376 1.00 72.00 86 LEU A O 1
ATOM 718 N N . ILE A 1 87 ? -3.782 -10.379 -12.828 1.00 72.88 87 ILE A N 1
ATOM 719 C CA . ILE A 1 87 ? -4.347 -10.968 -14.053 1.00 72.88 87 ILE A CA 1
ATOM 720 C C . ILE A 1 87 ? -3.901 -12.430 -14.226 1.00 72.88 87 ILE A C 1
ATOM 722 O O . ILE A 1 87 ? -4.675 -13.287 -14.646 1.00 72.88 87 ILE A O 1
ATOM 726 N N . GLY A 1 88 ? -2.656 -12.753 -13.873 1.00 63.88 88 GLY A N 1
ATOM 727 C CA . GLY A 1 88 ? -2.095 -14.101 -13.980 1.00 63.88 88 GLY A CA 1
ATOM 728 C C . GLY A 1 88 ? -2.730 -15.126 -13.036 1.00 63.88 88 GLY A C 1
ATOM 729 O O . GLY A 1 88 ? -2.566 -16.323 -13.252 1.00 63.88 88 GLY A O 1
ATOM 730 N N . GLN A 1 89 ? -3.486 -14.688 -12.023 1.00 52.44 89 GLN A N 1
ATOM 731 C CA . GLN A 1 89 ? -4.272 -15.568 -11.145 1.00 52.44 89 GLN A CA 1
ATOM 732 C C . GLN A 1 89 ? -5.591 -16.046 -11.799 1.00 52.44 89 GLN A C 1
ATOM 734 O O . GLN A 1 89 ? -6.319 -16.814 -11.175 1.00 52.44 89 GLN A O 1
ATOM 739 N N . GLU A 1 90 ? -5.891 -15.6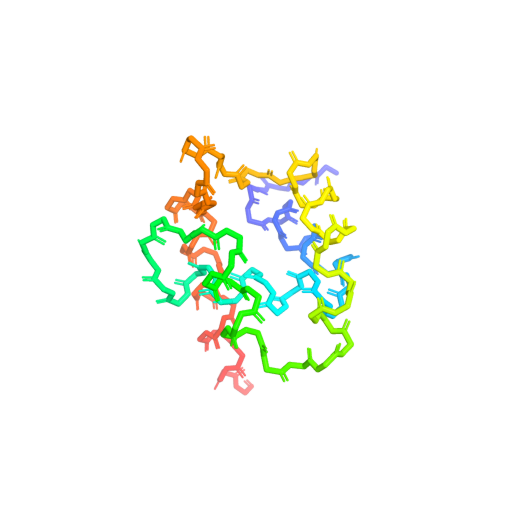51 -13.048 1.00 43.59 90 GLU A N 1
ATOM 740 C CA . GLU A 1 90 ? -7.044 -16.143 -13.831 1.00 43.59 90 GLU A CA 1
ATOM 741 C C . GLU A 1 90 ? -6.702 -17.208 -14.893 1.00 43.59 90 GLU A C 1
ATOM 743 O O . GLU A 1 90 ? -7.602 -17.673 -15.593 1.00 43.59 90 GLU A O 1
ATOM 748 N N . THR A 1 91 ? -5.447 -17.659 -15.027 1.00 31.22 91 THR A N 1
ATOM 749 C CA . THR A 1 91 ? -5.138 -18.772 -15.949 1.00 31.22 91 THR A CA 1
ATOM 750 C C . THR A 1 91 ? -4.966 -20.087 -15.188 1.00 31.22 91 THR A C 1
ATOM 752 O O . THR A 1 91 ? -3.979 -20.284 -14.484 1.00 31.22 91 THR A O 1
ATOM 755 N N . VAL A 1 92 ? -6.000 -20.923 -15.343 1.00 35.62 92 VAL A N 1
ATOM 756 C CA . VAL A 1 92 ? -6.221 -22.311 -14.886 1.00 35.62 92 VAL A CA 1
ATOM 757 C C . VAL A 1 92 ? -4.991 -23.213 -14.974 1.00 35.62 92 VAL A C 1
ATOM 759 O O . VAL A 1 92 ? -4.326 -23.200 -16.034 1.00 35.62 92 VAL A O 1
#

Foldseek 3Di:
DQPDPLSLLVVLQVPADPLLLLLLLVQLVVQDWAAPVRSLVPRPDPVSSVCVVVSVVCCVVRHPFDDDPRTTHHPPVSSVSNVCVVVVVPDD